Protein AF-A0A8J2TFJ1-F1 (afdb_monomer)

Solvent-accessible surface area (backbone atoms only — not comparable to full-atom values): 2975 Å² total; per-residue (Å²): 86,55,30,33,28,41,60,64,52,86,80,52,48,68,68,56,47,62,61,28,68,76,69,62,40,42,82,44,81,37,85,52,60,82,42,90,83,46,49,65,77,44,66,92,42,91,38,80,82

Sequence (49 aa):
MKIAVFSTRSYDRPFLQTEVDRYNHELVFLEHHLTPETASLAHGFPCIY

Secondary structure (DSSP, 8-state):
-EEEEES--TTTHHHHHHHHHHHT-EEEEESS---TTTGGGGTT-SEE-

Nearest PDB structures (foldseek):
  4cuj-assembly1_D  TM=9.107E-01  e=1.092E-03  Salmonella enterica subsp. enterica serovar Typhi
  4xkj-assembly1_B  TM=8.964E-01  e=1.103E-02  Sporolactobacillus inulinus CASD
  2yq5-assembly1_D  TM=7.862E-01  e=4.854E-03  Lactobacillus delbrueckii subsp. bulgaricus
  2yq5-assembly1_B  TM=7.819E-01  e=7.048E-03  Lactobacillus delbrueckii subsp. bulgaricus
  1dxy-assembly1_A  TM=8.278E-01  e=5.690E-02  Lacticaseibacillus casei

pLDDT: mean 85.77, std 5.68, range [71.44, 93.0]

Mean predicted aligned error: 4.06 Å

Structure (mmCIF, N/CA/C/O backbone):
data_AF-A0A8J2TFJ1-F1
#
_entry.id   AF-A0A8J2TFJ1-F1
#
loop_
_atom_site.group_PDB
_atom_site.id
_atom_site.type_symbol
_atom_site.label_atom_id
_atom_site.label_alt_id
_atom_site.label_comp_id
_atom_site.label_asym_id
_atom_site.label_entity_id
_atom_site.label_seq_id
_atom_site.pdbx_PDB_ins_code
_atom_site.Cartn_x
_atom_site.Cartn_y
_atom_site.Cartn_z
_atom_site.occupancy
_atom_site.B_iso_or_equiv
_atom_site.auth_seq_id
_atom_site.auth_comp_id
_atom_site.auth_asym_id
_atom_site.auth_atom_id
_atom_site.pdbx_PDB_model_num
ATOM 1 N N . MET A 1 1 ? -1.552 -11.742 -6.186 1.00 85.31 1 MET A N 1
ATOM 2 C CA . MET A 1 1 ? -2.431 -11.340 -5.044 1.00 85.31 1 MET A CA 1
ATOM 3 C C . MET A 1 1 ? -2.623 -9.826 -5.051 1.00 85.31 1 MET A C 1
ATOM 5 O O . MET A 1 1 ? -1.646 -9.144 -5.333 1.00 85.31 1 MET A O 1
ATOM 9 N N . LYS A 1 2 ? -3.833 -9.324 -4.756 1.00 87.62 2 LYS A N 1
ATOM 10 C CA . LYS A 1 2 ? -4.159 -7.886 -4.767 1.00 87.62 2 LYS A CA 1
ATOM 11 C C . LYS A 1 2 ? -3.674 -7.173 -3.505 1.00 87.62 2 LYS A C 1
ATOM 13 O O . LYS A 1 2 ? -3.875 -7.688 -2.408 1.00 87.62 2 LYS A O 1
ATOM 18 N N . ILE A 1 3 ? -3.078 -6.000 -3.667 1.00 89.75 3 ILE A N 1
ATOM 19 C CA . ILE A 1 3 ? -2.573 -5.156 -2.582 1.00 89.75 3 ILE A CA 1
ATOM 20 C C . ILE A 1 3 ? -3.183 -3.766 -2.759 1.00 89.75 3 ILE A C 1
ATOM 22 O O . ILE A 1 3 ? -3.019 -3.155 -3.816 1.00 89.75 3 ILE A O 1
ATOM 26 N N . ALA A 1 4 ? -3.909 -3.292 -1.748 1.00 91.38 4 ALA A N 1
ATOM 27 C CA . ALA A 1 4 ? -4.425 -1.927 -1.727 1.00 91.38 4 ALA A CA 1
ATOM 28 C C . ALA A 1 4 ? -3.323 -0.992 -1.238 1.00 91.38 4 ALA A C 1
ATOM 30 O O . ALA A 1 4 ? -2.763 -1.225 -0.171 1.00 91.38 4 ALA A O 1
ATOM 31 N N . VAL A 1 5 ? -3.024 0.049 -2.008 1.00 90.44 5 VAL A N 1
ATOM 32 C CA . VAL A 1 5 ? -1.954 0.996 -1.702 1.00 90.44 5 VAL A CA 1
ATOM 33 C C . VAL A 1 5 ? -2.553 2.378 -1.487 1.00 90.44 5 VAL A C 1
ATOM 35 O O . VAL A 1 5 ? -3.019 2.994 -2.444 1.00 90.44 5 VAL A O 1
ATOM 38 N N . PHE A 1 6 ? -2.552 2.875 -0.254 1.00 91.44 6 PHE A N 1
ATOM 39 C CA . PHE A 1 6 ? -3.106 4.188 0.091 1.00 91.44 6 PHE A CA 1
ATOM 40 C C . PHE A 1 6 ? -2.036 5.278 0.031 1.00 91.44 6 PHE A C 1
ATOM 42 O O . PHE A 1 6 ? -0.842 5.014 0.131 1.00 91.44 6 PHE A O 1
ATOM 49 N N . SER A 1 7 ? -2.463 6.538 -0.084 1.00 85.69 7 SER A N 1
ATOM 50 C CA . SER A 1 7 ? -1.578 7.718 0.014 1.00 85.69 7 SER A CA 1
ATOM 51 C C . SER A 1 7 ? -0.363 7.716 -0.928 1.00 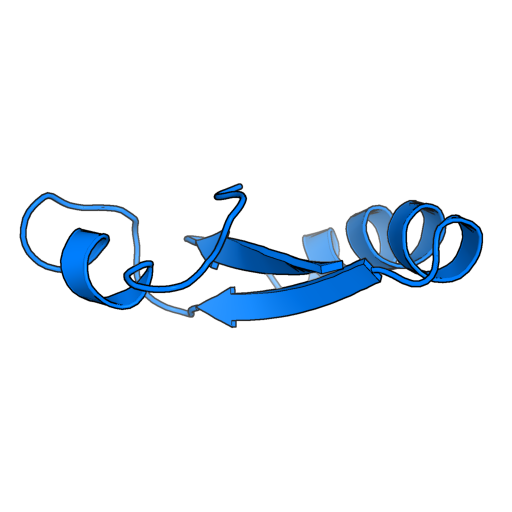85.69 7 SER A C 1
ATOM 53 O O . SER A 1 7 ? 0.641 8.370 -0.640 1.00 85.69 7 SER A O 1
ATOM 55 N N . THR A 1 8 ? -0.421 6.990 -2.042 1.00 83.69 8 THR A N 1
ATOM 56 C CA . THR A 1 8 ? 0.731 6.833 -2.935 1.00 83.69 8 THR A CA 1
ATOM 57 C C . THR A 1 8 ? 0.871 8.018 -3.863 1.00 83.69 8 THR A C 1
ATOM 59 O O . THR A 1 8 ? -0.094 8.455 -4.495 1.00 83.69 8 THR A O 1
ATOM 62 N N . ARG A 1 9 ? 2.0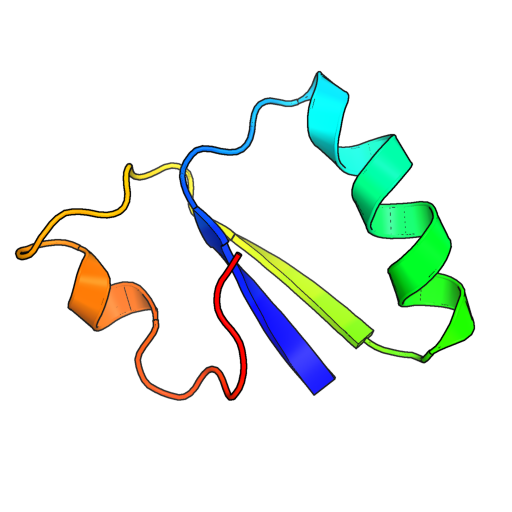96 8.518 -4.011 1.00 80.31 9 ARG A N 1
ATOM 63 C CA . ARG A 1 9 ? 2.396 9.555 -4.996 1.00 80.31 9 ARG A CA 1
ATOM 64 C C . ARG A 1 9 ? 2.889 8.921 -6.293 1.00 80.31 9 ARG A C 1
ATOM 66 O O . ARG A 1 9 ? 3.358 7.786 -6.328 1.00 80.31 9 ARG A O 1
ATOM 73 N N . SER A 1 10 ? 2.806 9.665 -7.395 1.00 74.44 10 SER A N 1
ATOM 74 C CA . SER A 1 10 ? 3.164 9.167 -8.733 1.00 74.44 10 SER A CA 1
ATOM 75 C C . SER A 1 10 ? 4.609 8.659 -8.839 1.00 74.44 10 SER A C 1
ATOM 77 O O . SER A 1 10 ? 4.889 7.807 -9.676 1.00 74.44 10 SER A O 1
ATOM 79 N N . TYR A 1 11 ? 5.511 9.153 -7.985 1.00 79.38 11 TYR A N 1
ATOM 80 C CA . TYR A 1 11 ? 6.910 8.725 -7.933 1.00 79.38 11 TYR A CA 1
ATOM 81 C C . TYR A 1 11 ? 7.137 7.414 -7.163 1.00 79.38 11 TYR A C 1
ATOM 83 O O . TYR A 1 11 ? 8.163 6.777 -7.376 1.00 79.38 11 TYR A O 1
ATOM 91 N N . ASP A 1 12 ? 6.199 6.985 -6.311 1.00 78.38 12 ASP A N 1
ATOM 92 C CA . ASP A 1 12 ? 6.310 5.737 -5.540 1.00 78.38 12 ASP A CA 1
ATOM 93 C C . ASP A 1 12 ? 5.995 4.506 -6.407 1.00 78.38 12 ASP A C 1
ATOM 95 O O . ASP A 1 12 ? 6.517 3.413 -6.186 1.00 78.38 12 ASP A O 1
ATOM 99 N N . ARG A 1 13 ? 5.169 4.691 -7.449 1.00 80.31 13 ARG A N 1
ATOM 100 C CA . ARG A 1 13 ? 4.708 3.629 -8.360 1.00 80.31 13 ARG A CA 1
ATOM 101 C C . ARG A 1 13 ? 5.834 2.769 -8.959 1.00 80.31 13 ARG A C 1
ATOM 103 O O . ARG A 1 13 ? 5.738 1.554 -8.823 1.00 80.31 13 ARG A O 1
ATOM 110 N N . PRO A 1 14 ? 6.896 3.319 -9.585 1.00 82.50 14 PRO A N 1
ATOM 111 C CA . PRO A 1 14 ? 7.944 2.494 -10.200 1.00 82.50 14 PRO A CA 1
ATOM 112 C C . PRO A 1 14 ? 8.703 1.610 -9.196 1.00 82.50 14 PRO A C 1
ATOM 114 O O . PRO A 1 14 ? 9.092 0.490 -9.533 1.00 82.50 14 PRO A O 1
ATOM 117 N N . PHE A 1 15 ? 8.873 2.073 -7.955 1.00 80.88 15 PHE A N 1
ATOM 118 C CA . PHE A 1 15 ? 9.526 1.289 -6.904 1.00 80.88 15 PHE A CA 1
ATOM 119 C C . PHE A 1 15 ? 8.649 0.124 -6.441 1.00 80.88 15 PHE A C 1
ATOM 121 O O . PHE A 1 15 ? 9.142 -0.991 -6.286 1.00 80.88 15 PHE A O 1
ATOM 128 N N . LEU A 1 16 ? 7.344 0.359 -6.292 1.00 80.81 16 LEU A N 1
ATOM 129 C CA . LEU A 1 16 ? 6.390 -0.669 -5.877 1.00 80.81 16 LEU A CA 1
ATOM 130 C C . LEU A 1 16 ? 6.111 -1.689 -6.996 1.00 80.81 16 LEU A C 1
ATOM 132 O O 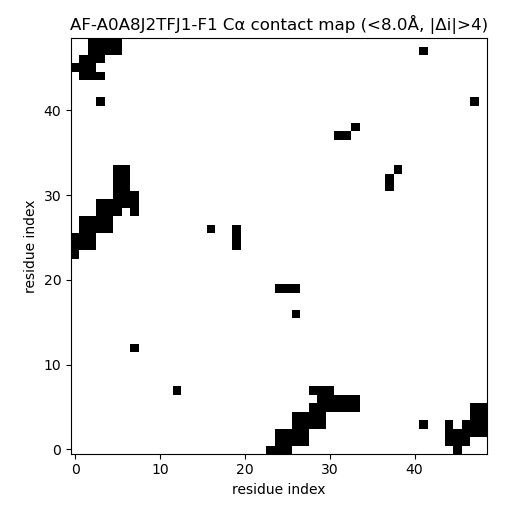. LEU A 1 16 ? 5.942 -2.873 -6.718 1.00 80.81 16 LEU A O 1
ATOM 136 N N . GLN A 1 17 ? 6.117 -1.261 -8.262 1.00 79.69 17 GLN A N 1
ATOM 137 C CA . GLN A 1 17 ? 5.872 -2.124 -9.426 1.00 79.69 17 GLN A CA 1
ATOM 138 C C . GLN A 1 17 ? 6.946 -3.218 -9.583 1.00 79.69 17 GLN A C 1
ATOM 140 O O . GLN A 1 17 ? 6.629 -4.363 -9.897 1.00 79.69 17 GLN A O 1
ATOM 145 N N . THR A 1 18 ? 8.210 -2.882 -9.304 1.00 77.19 18 THR A N 1
ATOM 146 C CA . THR A 1 18 ? 9.368 -3.765 -9.547 1.00 77.19 18 THR A CA 1
ATOM 147 C C . THR A 1 18 ? 9.309 -5.067 -8.737 1.00 77.19 18 THR A C 1
ATOM 149 O O . THR A 1 18 ? 9.660 -6.138 -9.233 1.00 77.19 18 THR A O 1
ATOM 152 N N . GLU A 1 19 ? 8.859 -4.992 -7.485 1.00 71.44 19 GLU A N 1
ATOM 153 C CA . GLU A 1 19 ? 8.705 -6.160 -6.606 1.00 71.44 19 GLU A CA 1
ATOM 154 C C . GLU A 1 19 ? 7.459 -6.977 -6.982 1.00 71.44 19 GLU A C 1
ATOM 156 O O . GLU A 1 19 ? 7.449 -8.202 -6.918 1.00 71.44 19 GLU A O 1
ATOM 161 N N . VAL A 1 20 ? 6.406 -6.303 -7.428 1.00 77.19 20 VAL A N 1
ATOM 162 C CA . VAL A 1 20 ? 5.089 -6.891 -7.694 1.00 77.19 20 VAL A CA 1
ATOM 163 C C . VAL A 1 20 ? 5.090 -7.727 -8.969 1.00 77.19 20 VAL A C 1
ATOM 165 O O . VAL A 1 20 ? 4.538 -8.831 -8.959 1.00 77.19 20 VAL A O 1
ATOM 168 N N . ASP A 1 21 ? 5.782 -7.265 -10.014 1.00 74.00 21 ASP A N 1
ATOM 169 C CA . ASP A 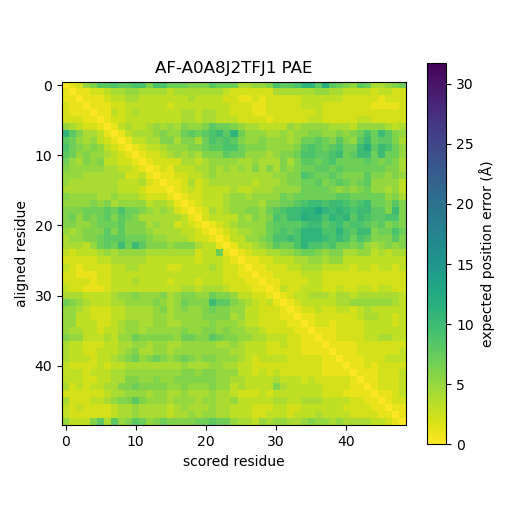1 21 ? 5.965 -8.013 -11.265 1.00 74.00 21 ASP A CA 1
ATOM 170 C C . ASP A 1 21 ? 6.727 -9.330 -11.035 1.00 74.00 21 ASP A C 1
ATOM 172 O O . ASP A 1 21 ? 6.468 -10.332 -11.701 1.00 74.00 21 ASP A O 1
ATOM 176 N N . ARG A 1 22 ? 7.626 -9.378 -10.040 1.00 80.19 22 ARG A N 1
ATOM 177 C CA . ARG A 1 22 ? 8.386 -10.590 -9.688 1.00 80.19 22 ARG A CA 1
ATOM 178 C C . ARG A 1 22 ? 7.513 -11.684 -9.069 1.00 80.19 22 ARG A C 1
ATOM 180 O O . ARG A 1 22 ? 7.788 -12.866 -9.265 1.00 80.19 22 ARG A O 1
ATOM 187 N N . TYR A 1 23 ? 6.483 -11.303 -8.320 1.00 80.81 23 TYR A N 1
ATOM 188 C CA . TYR A 1 23 ? 5.644 -12.225 -7.546 1.00 80.81 23 TYR A CA 1
ATOM 189 C C . TYR A 1 23 ? 4.204 -12.333 -8.080 1.00 80.81 23 TYR A C 1
ATOM 191 O O . TYR A 1 23 ? 3.346 -12.947 -7.440 1.00 80.81 23 TYR A O 1
ATOM 199 N N . ASN A 1 24 ? 3.926 -11.761 -9.260 1.00 80.56 24 ASN A N 1
ATOM 200 C CA . ASN A 1 24 ? 2.604 -11.753 -9.895 1.00 80.56 24 ASN A CA 1
ATOM 201 C C . ASN A 1 24 ? 1.512 -11.181 -8.956 1.00 80.56 24 ASN A C 1
ATOM 203 O O . ASN A 1 24 ? 0.393 -11.702 -8.820 1.00 80.56 24 ASN A O 1
ATOM 207 N N . HIS A 1 25 ? 1.882 -10.132 -8.220 1.00 86.44 25 HIS A N 1
ATOM 208 C CA . HIS A 1 25 ? 0.962 -9.350 -7.403 1.00 86.44 25 HIS A CA 1
ATOM 209 C C . HIS A 1 25 ? 0.256 -8.290 -8.258 1.00 86.44 25 HIS A C 1
ATOM 211 O O . HIS A 1 25 ? 0.656 -8.007 -9.378 1.00 86.44 25 HIS A O 1
ATOM 217 N N . GLU A 1 26 ? -0.831 -7.726 -7.743 1.00 88.00 26 GLU A N 1
ATOM 218 C CA . GLU A 1 26 ? -1.555 -6.635 -8.39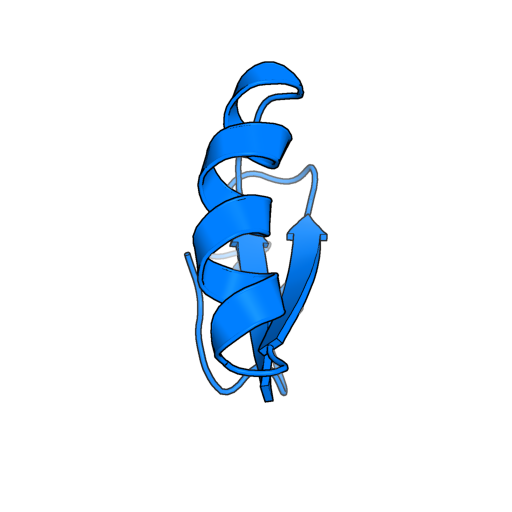9 1.00 88.00 26 GLU A CA 1
ATOM 219 C C . GLU A 1 26 ? -1.636 -5.476 -7.411 1.00 88.00 26 GLU A C 1
ATOM 221 O O . GLU A 1 26 ? -2.183 -5.641 -6.318 1.00 88.00 26 GLU A O 1
ATOM 226 N N . LEU A 1 27 ? -1.074 -4.323 -7.775 1.00 88.62 27 LEU A N 1
ATOM 227 C CA . LEU A 1 27 ? -1.195 -3.104 -6.981 1.00 88.62 27 LEU A CA 1
ATOM 228 C C . LEU A 1 27 ? -2.434 -2.331 -7.405 1.00 88.62 27 LEU A C 1
ATOM 230 O O . LEU A 1 27 ? -2.577 -1.963 -8.571 1.00 88.62 27 LEU A O 1
ATOM 234 N N . VAL A 1 28 ? -3.291 -2.030 -6.437 1.00 89.88 28 VAL A N 1
ATOM 235 C CA . VAL A 1 28 ? -4.426 -1.129 -6.617 1.00 89.88 28 VAL A CA 1
ATOM 236 C C . VAL A 1 28 ? -4.146 0.137 -5.826 1.00 89.88 28 VAL A C 1
ATOM 238 O O . VAL A 1 28 ? -4.201 0.145 -4.599 1.00 89.88 28 VAL A O 1
ATOM 241 N N . PHE A 1 29 ? -3.818 1.206 -6.546 1.00 88.69 29 PHE A N 1
ATOM 242 C CA . PHE A 1 29 ? -3.530 2.505 -5.954 1.00 88.69 29 PHE A CA 1
ATOM 243 C C . PHE A 1 29 ? -4.832 3.232 -5.616 1.00 88.69 29 PHE A C 1
ATOM 245 O O . PHE A 1 29 ? -5.665 3.480 -6.488 1.00 88.69 29 PHE A O 1
ATOM 252 N N . LEU A 1 30 ? -4.984 3.582 -4.345 1.00 89.12 30 LEU A N 1
ATOM 253 C CA . LEU A 1 30 ? -6.093 4.353 -3.813 1.00 89.12 30 LEU A CA 1
ATOM 254 C C . LEU A 1 30 ? -5.590 5.769 -3.529 1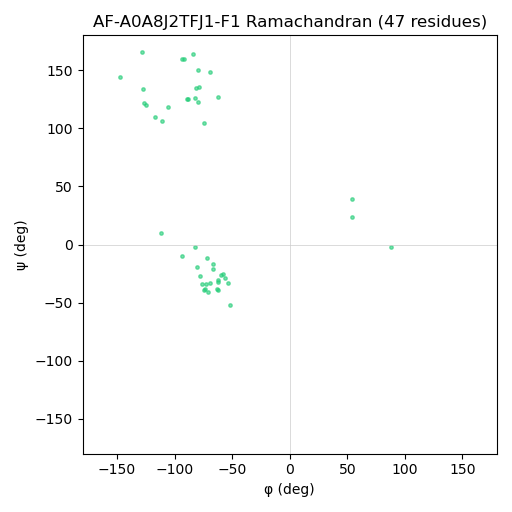.00 89.12 30 LEU A C 1
ATOM 256 O O . LEU A 1 30 ? -4.703 5.977 -2.706 1.00 89.12 30 LEU A O 1
ATOM 260 N N . GLU A 1 31 ? -6.173 6.755 -4.213 1.00 84.12 31 GLU A N 1
ATOM 261 C CA . GLU A 1 31 ? -5.772 8.168 -4.091 1.00 84.12 31 GLU A CA 1
ATOM 262 C C . GLU A 1 31 ? -6.065 8.764 -2.704 1.00 84.12 31 GLU A C 1
ATOM 264 O O . GLU A 1 31 ? -5.516 9.798 -2.332 1.00 84.12 31 GLU A O 1
ATOM 269 N N . HIS A 1 32 ? -6.923 8.104 -1.927 1.00 87.69 32 HIS A N 1
ATOM 270 C CA . HIS A 1 32 ? -7.317 8.549 -0.601 1.00 87.69 32 HIS A CA 1
ATOM 271 C C . HIS A 1 32 ? -6.251 8.197 0.441 1.00 87.69 32 HIS A C 1
ATOM 273 O O . HIS A 1 32 ? -5.559 7.179 0.349 1.00 87.69 32 HIS A O 1
ATOM 279 N N . HIS A 1 33 ? -6.160 9.022 1.482 1.00 89.75 33 HIS A N 1
ATOM 280 C CA . HIS A 1 33 ? -5.386 8.674 2.666 1.00 89.75 33 HIS A CA 1
ATOM 281 C C . HIS A 1 33 ? -6.053 7.535 3.429 1.00 89.75 33 HIS A C 1
ATOM 283 O O . HIS A 1 33 ? -7.279 7.444 3.430 1.00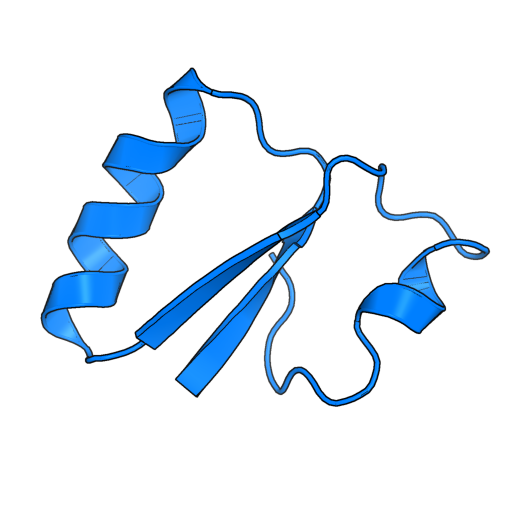 89.75 33 HIS A O 1
ATOM 289 N N . LEU A 1 34 ? -5.258 6.687 4.086 1.00 90.75 34 LEU A N 1
ATOM 290 C CA . LEU A 1 34 ? -5.786 5.660 4.979 1.00 90.75 34 LEU A CA 1
ATOM 291 C C . LEU A 1 34 ? -6.256 6.322 6.280 1.00 90.75 34 LEU A C 1
ATOM 293 O O . LEU A 1 34 ? -5.450 6.713 7.123 1.00 90.75 34 LEU A O 1
ATOM 297 N N . THR A 1 35 ? -7.568 6.457 6.423 1.00 91.44 35 THR A N 1
ATOM 298 C CA . THR A 1 35 ? -8.261 6.988 7.599 1.00 91.44 35 THR A CA 1
ATOM 299 C C . THR A 1 35 ? -9.352 5.996 8.019 1.00 91.44 35 THR A C 1
ATOM 301 O O . THR A 1 35 ? -9.679 5.085 7.250 1.00 91.44 35 THR A O 1
ATOM 304 N N . PRO A 1 36 ? -9.936 6.116 9.225 1.00 92.50 36 PRO A N 1
ATOM 305 C CA . PRO A 1 36 ? -11.022 5.231 9.654 1.00 92.50 36 PRO A CA 1
ATOM 306 C C . PRO A 1 36 ? -12.199 5.171 8.666 1.00 92.50 36 PRO A C 1
ATOM 308 O O . PRO A 1 36 ? -12.810 4.120 8.493 1.00 92.50 36 PRO A O 1
ATOM 311 N N . GLU A 1 37 ? -12.489 6.275 7.980 1.00 92.81 37 GLU A N 1
ATOM 312 C CA . GLU A 1 37 ? -13.570 6.389 6.999 1.00 92.81 37 GLU A CA 1
ATOM 313 C C . GLU A 1 37 ? -13.239 5.667 5.682 1.00 92.81 37 GLU A C 1
ATOM 315 O O . GLU A 1 37 ? -14.103 5.031 5.074 1.00 92.81 37 GLU A O 1
ATOM 320 N N . THR A 1 38 ? -11.979 5.729 5.245 1.00 92.19 38 THR A N 1
ATOM 321 C CA . THR A 1 38 ? -11.519 5.170 3.964 1.00 92.19 38 THR A CA 1
ATOM 322 C C . THR A 1 38 ? -10.968 3.752 4.088 1.00 92.19 38 THR A C 1
ATOM 324 O O . THR A 1 38 ? -10.793 3.082 3.073 1.00 92.19 38 THR A O 1
ATOM 327 N N . ALA A 1 39 ? -10.758 3.244 5.307 1.00 90.94 39 ALA A N 1
ATOM 328 C CA . ALA A 1 39 ? -10.317 1.871 5.558 1.00 90.94 39 ALA A CA 1
ATOM 329 C C . ALA A 1 39 ? -11.259 0.824 4.936 1.00 90.94 39 ALA A C 1
ATOM 331 O O . ALA A 1 39 ? -10.819 -0.249 4.526 1.00 90.94 39 ALA A O 1
ATOM 332 N N . SER A 1 40 ? -12.546 1.157 4.795 1.00 93.00 40 SER A N 1
ATOM 333 C CA . SER A 1 40 ? -13.533 0.323 4.100 1.00 93.00 40 SER A CA 1
ATOM 334 C C . SER A 1 40 ? -13.179 0.048 2.629 1.00 93.00 40 SER A C 1
ATOM 336 O O . SER A 1 40 ? -13.532 -1.010 2.111 1.00 93.00 40 SER A O 1
ATOM 338 N N . LEU A 1 41 ? -12.413 0.929 1.972 1.00 90.06 41 LEU A N 1
ATOM 339 C CA . LEU A 1 41 ? -11.935 0.744 0.594 1.00 90.06 41 LEU A CA 1
ATOM 340 C C . LEU A 1 41 ? -10.947 -0.422 0.462 1.00 90.06 41 LEU A C 1
ATOM 342 O O . LEU A 1 41 ? -10.784 -0.970 -0.626 1.00 90.06 41 LEU A O 1
ATOM 346 N N . ALA A 1 42 ? -10.311 -0.824 1.564 1.00 90.50 42 ALA A N 1
ATOM 347 C CA . ALA A 1 42 ? -9.420 -1.976 1.607 1.00 90.50 42 ALA A CA 1
ATOM 348 C C . ALA A 1 42 ? -10.164 -3.313 1.772 1.00 90.50 42 ALA A C 1
ATOM 350 O O . ALA A 1 42 ? -9.537 -4.374 1.804 1.00 90.50 42 ALA A O 1
ATOM 351 N N . HIS A 1 43 ? -11.493 -3.302 1.898 1.00 91.75 43 HIS A N 1
ATOM 352 C CA . HIS A 1 43 ? -12.258 -4.524 2.109 1.00 91.75 43 HIS A CA 1
ATOM 353 C C . HIS A 1 43 ? -12.115 -5.488 0.919 1.00 91.75 43 HIS A C 1
ATOM 355 O O . HIS A 1 43 ? -12.362 -5.132 -0.231 1.00 91.75 43 HIS A O 1
ATOM 361 N N . GLY A 1 44 ? -11.727 -6.735 1.201 1.00 89.31 44 GLY A N 1
ATOM 362 C CA . GLY A 1 44 ? -11.458 -7.753 0.179 1.00 89.31 44 GLY A CA 1
ATOM 363 C C . GLY A 1 44 ? -10.023 -7.755 -0.357 1.00 89.31 44 GLY A C 1
ATOM 364 O O . GLY A 1 44 ? -9.679 -8.640 -1.143 1.00 89.31 44 GLY A O 1
ATOM 365 N N . PHE A 1 45 ? -9.167 -6.830 0.091 1.00 91.19 45 PHE A N 1
ATOM 366 C CA . PHE A 1 45 ? -7.733 -6.902 -0.158 1.00 91.19 45 PHE A CA 1
ATOM 367 C C . PHE A 1 45 ? -7.046 -7.710 0.951 1.00 91.19 45 PHE A C 1
ATOM 369 O O . PHE A 1 45 ? -7.181 -7.382 2.127 1.00 91.19 45 PHE A O 1
ATOM 37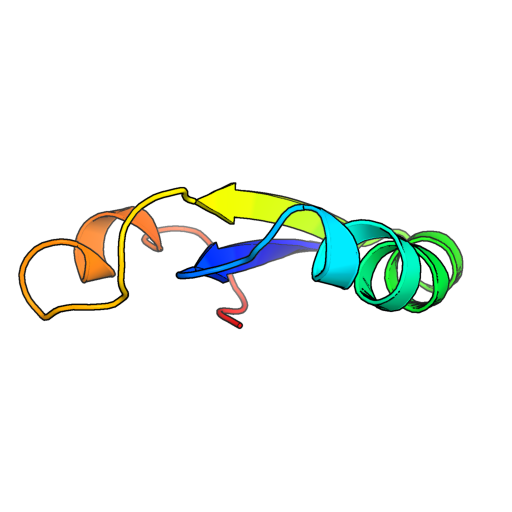6 N N . PRO A 1 46 ? -6.282 -8.757 0.608 1.00 90.19 46 PRO A N 1
ATOM 377 C CA . PRO A 1 46 ? -5.535 -9.542 1.591 1.00 90.19 46 PRO A CA 1
ATOM 378 C C . PRO A 1 46 ? -4.318 -8.801 2.169 1.00 90.19 46 PRO A C 1
ATOM 380 O O . PRO A 1 46 ? -3.727 -9.274 3.135 1.00 90.19 46 PRO A O 1
ATOM 383 N N . CYS A 1 47 ? -3.919 -7.669 1.582 1.00 88.56 47 CYS A N 1
ATOM 384 C CA . CYS A 1 47 ? -2.790 -6.861 2.033 1.00 88.56 47 CYS A CA 1
ATOM 385 C C . CYS A 1 47 ? -3.037 -5.370 1.755 1.00 88.56 47 CYS A C 1
ATOM 387 O O . CYS A 1 47 ? -3.636 -5.017 0.734 1.00 88.56 47 CYS A O 1
ATOM 389 N N . ILE A 1 48 ? -2.566 -4.521 2.672 1.00 89.56 48 ILE A N 1
ATOM 390 C CA . ILE A 1 48 ? -2.695 -3.060 2.648 1.00 89.56 48 ILE A CA 1
ATOM 391 C C . ILE A 1 48 ? -1.295 -2.457 2.820 1.00 89.56 48 ILE A C 1
ATOM 393 O O . ILE A 1 48 ? -0.559 -2.906 3.703 1.00 89.56 48 ILE A O 1
ATOM 397 N N . TYR A 1 49 ? -0.954 -1.469 1.991 1.00 82.44 49 TYR A N 1
ATOM 398 C CA . TYR A 1 49 ? 0.300 -0.709 2.009 1.00 82.44 49 TYR A CA 1
ATOM 399 C C . TYR A 1 49 ? 0.028 0.796 2.083 1.00 82.44 49 TYR A C 1
ATOM 401 O O . TYR A 1 49 ? -0.913 1.267 1.398 1.00 82.44 49 TYR A O 1
#

Radius of gyration: 10.77 Å; Cα contacts (8 Å, |Δi|>4): 60; chains: 1; bounding box: 23×22×21 Å

Foldseek 3Di:
DEEEEEPDDPVCVVVVVVVC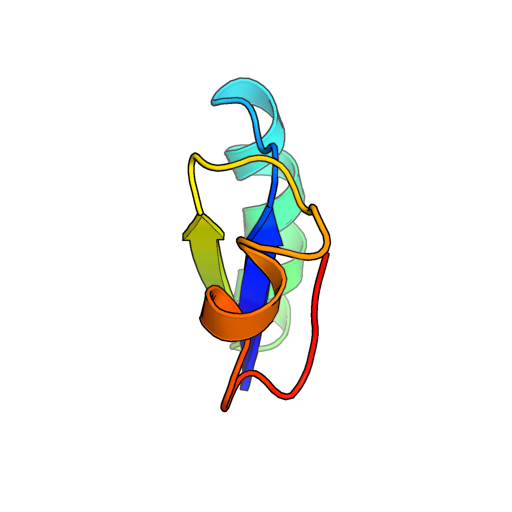VVVVYHYDYDDHHDDPVCVVVCPPPPYYD